Protein AF-A0A9C8AFF1-F1 (afdb_monomer_lite)

Structure (mmCIF, N/CA/C/O backbone):
data_AF-A0A9C8AFF1-F1
#
_entry.id   AF-A0A9C8AFF1-F1
#
loop_
_atom_site.group_PDB
_atom_site.id
_atom_site.type_symbol
_atom_site.label_atom_id
_atom_site.label_alt_id
_atom_site.label_comp_id
_atom_site.label_asym_id
_atom_site.label_entity_id
_atom_site.label_seq_id
_atom_site.pdbx_PDB_ins_code
_atom_site.Cartn_x
_atom_site.Cartn_y
_atom_site.Cartn_z
_atom_site.occupancy
_atom_site.B_iso_or_equiv
_atom_site.auth_seq_id
_atom_site.auth_comp_id
_atom_site.auth_asym_id
_atom_site.auth_atom_id
_atom_site.pdbx_PDB_model_num
ATOM 1 N N . MET A 1 1 ? 5.058 -2.957 -22.296 1.00 43.56 1 MET A N 1
ATOM 2 C CA . MET A 1 1 ? 5.131 -2.602 -20.863 1.00 43.56 1 MET A CA 1
ATOM 3 C C . MET A 1 1 ? 3.896 -3.164 -20.184 1.00 43.56 1 MET A C 1
ATOM 5 O O . MET A 1 1 ? 2.798 -2.756 -20.540 1.00 43.56 1 MET A O 1
ATOM 9 N N . SER A 1 2 ? 4.050 -4.143 -19.295 1.00 59.12 2 SER A N 1
ATOM 10 C CA . SER A 1 2 ? 2.943 -4.678 -18.495 1.00 59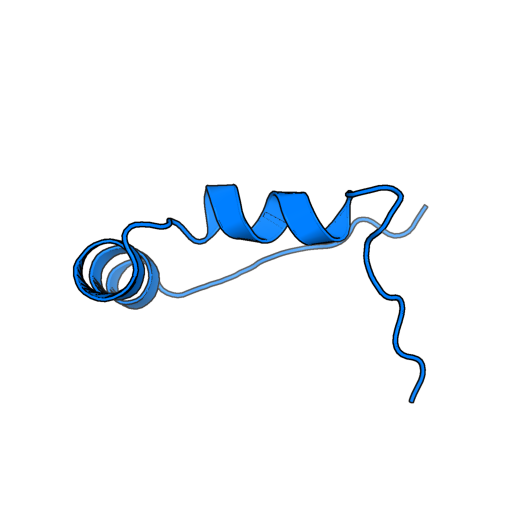.12 2 SER A CA 1
ATOM 11 C C . SER A 1 2 ? 2.428 -3.584 -17.558 1.00 59.12 2 SER A C 1
ATOM 13 O O . SER A 1 2 ? 3.172 -3.108 -16.705 1.00 59.12 2 SER A O 1
ATOM 15 N N . HIS A 1 3 ? 1.184 -3.145 -17.738 1.00 74.88 3 HIS A N 1
ATOM 16 C CA . HIS A 1 3 ? 0.533 -2.254 -16.780 1.00 74.88 3 HIS A CA 1
ATOM 17 C C . HIS A 1 3 ? 0.135 -3.061 -15.543 1.00 74.88 3 HIS A C 1
ATOM 19 O O . HIS A 1 3 ? -0.592 -4.046 -15.659 1.00 74.88 3 HIS A O 1
ATOM 25 N N . LEU A 1 4 ? 0.608 -2.643 -1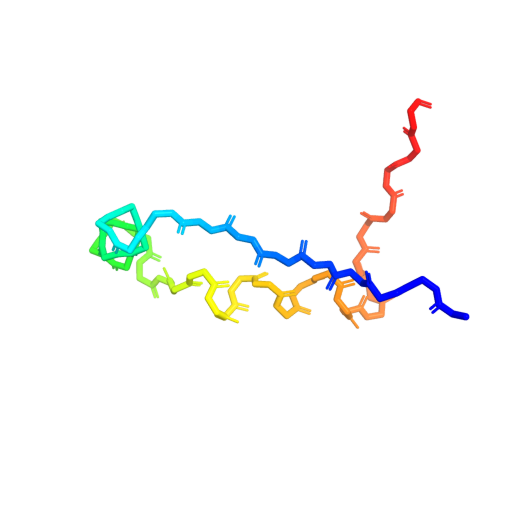4.368 1.00 84.75 4 LEU A N 1
ATOM 26 C CA . LEU A 1 4 ? 0.120 -3.155 -13.090 1.00 84.75 4 LEU A CA 1
ATOM 27 C C . LEU A 1 4 ? -1.329 -2.699 -12.903 1.00 84.75 4 LEU A C 1
ATOM 29 O O . LEU A 1 4 ? -1.614 -1.502 -12.859 1.00 84.75 4 LEU A O 1
ATOM 33 N N . THR A 1 5 ? -2.242 -3.658 -12.799 1.00 89.50 5 THR A N 1
ATOM 34 C CA . THR A 1 5 ? -3.647 -3.401 -12.484 1.00 89.50 5 THR A CA 1
ATOM 35 C C . THR A 1 5 ? -3.896 -3.699 -11.018 1.00 89.50 5 THR A C 1
ATOM 37 O O . THR A 1 5 ? -3.627 -4.808 -10.556 1.00 89.50 5 THR A O 1
ATOM 40 N N . PHE A 1 6 ? -4.450 -2.728 -10.302 1.00 91.81 6 PHE A N 1
ATOM 41 C CA . PHE A 1 6 ? -4.821 -2.879 -8.903 1.00 91.81 6 PHE A CA 1
ATOM 42 C C . PHE A 1 6 ? -6.341 -2.916 -8.772 1.00 91.81 6 PHE A C 1
ATOM 44 O O . PHE A 1 6 ? -7.040 -2.158 -9.443 1.00 91.81 6 PHE A O 1
ATOM 51 N N . ALA A 1 7 ? -6.841 -3.790 -7.903 1.00 95.38 7 ALA A N 1
ATOM 52 C CA . ALA A 1 7 ? -8.252 -3.882 -7.566 1.00 95.38 7 ALA A CA 1
ATOM 53 C C . ALA A 1 7 ? -8.406 -4.208 -6.080 1.00 95.38 7 ALA A C 1
ATOM 55 O O . ALA A 1 7 ? -7.641 -4.998 -5.521 1.00 95.38 7 ALA A O 1
ATOM 56 N N . TRP A 1 8 ? -9.409 -3.614 -5.444 1.00 97.19 8 TRP A N 1
ATOM 57 C CA . TRP A 1 8 ? -9.757 -3.867 -4.051 1.00 97.19 8 TRP A CA 1
ATOM 58 C C . TRP A 1 8 ? -11.234 -3.583 -3.795 1.00 97.19 8 TRP A C 1
ATOM 60 O O . TRP A 1 8 ? -11.935 -2.989 -4.609 1.00 97.19 8 TRP A O 1
ATOM 70 N N . ASP A 1 9 ? -11.694 -4.020 -2.627 1.00 98.12 9 ASP A N 1
ATOM 71 C CA . ASP A 1 9 ? -13.010 -3.690 -2.095 1.00 98.12 9 ASP A CA 1
ATOM 72 C C . ASP A 1 9 ? -12.964 -2.319 -1.396 1.00 98.12 9 ASP A C 1
ATOM 74 O O . ASP A 1 9 ? -12.139 -2.090 -0.504 1.00 98.12 9 ASP A O 1
ATOM 78 N N . GLU A 1 10 ? -13.870 -1.414 -1.764 1.00 97.81 10 GLU A N 1
ATOM 79 C CA . GLU A 1 10 ? -13.938 -0.059 -1.200 1.00 97.81 10 GLU A CA 1
ATOM 80 C C . GLU A 1 10 ? -14.245 -0.024 0.302 1.00 97.81 10 GLU A C 1
ATOM 82 O O . GLU A 1 10 ? -13.792 0.865 1.024 1.00 97.81 10 GLU A O 1
ATOM 87 N N . ASN A 1 11 ? -14.978 -1.006 0.823 1.00 98.12 11 ASN A N 1
ATOM 88 C CA . ASN A 1 11 ? -15.202 -1.130 2.259 1.00 98.12 11 ASN A CA 1
ATOM 89 C C . ASN A 1 11 ? -13.906 -1.513 2.976 1.00 98.12 11 ASN A C 1
ATOM 91 O O . ASN A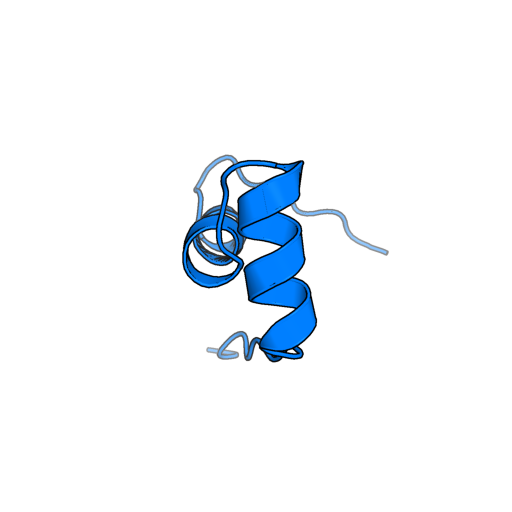 1 11 ? -13.635 -0.998 4.061 1.00 98.12 11 ASN A O 1
ATOM 95 N N . LYS A 1 12 ? -13.062 -2.353 2.362 1.00 97.88 12 LYS A N 1
ATOM 96 C CA . LYS A 1 12 ? -11.727 -2.639 2.906 1.00 97.88 12 LYS A CA 1
ATOM 97 C C . LYS A 1 12 ? -10.823 -1.411 2.853 1.00 97.88 12 LYS A C 1
ATOM 99 O O . LYS A 1 12 ? -10.148 -1.156 3.846 1.00 97.88 12 LYS A O 1
ATOM 104 N N . ASN A 1 13 ? -10.859 -0.631 1.771 1.00 98.12 13 ASN A N 1
ATOM 105 C CA . ASN A 1 13 ? -10.110 0.626 1.667 1.00 98.12 13 ASN A CA 1
ATOM 106 C C . ASN A 1 13 ? -10.498 1.595 2.801 1.00 98.12 13 ASN A C 1
ATOM 108 O O . ASN A 1 13 ? -9.641 2.065 3.548 1.00 98.12 13 ASN A O 1
ATOM 112 N N . ARG A 1 14 ? -11.805 1.799 3.022 1.00 98.06 14 ARG A N 1
ATOM 113 C CA . ARG A 1 14 ? -12.319 2.614 4.138 1.00 98.06 14 ARG A CA 1
ATOM 114 C C . ARG A 1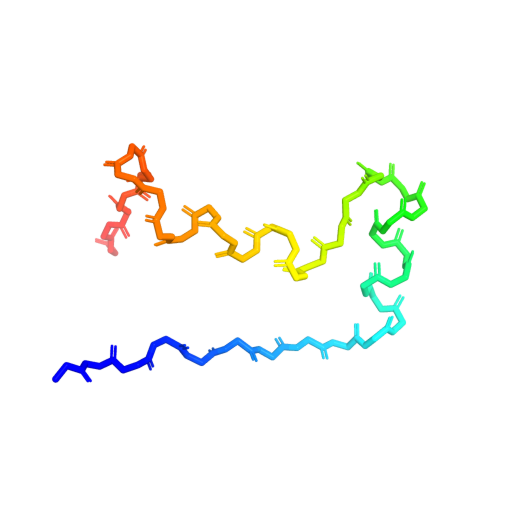 14 ? -11.857 2.106 5.504 1.00 98.06 14 ARG A C 1
ATOM 116 O O . ARG A 1 14 ? -11.393 2.886 6.332 1.00 98.06 14 ARG A O 1
ATOM 123 N N . LEU A 1 15 ? -11.953 0.799 5.751 1.00 98.12 15 LEU A N 1
ATOM 124 C CA . LEU A 1 15 ? -11.495 0.208 7.011 1.00 98.12 15 LEU A CA 1
ATOM 125 C C . LEU A 1 15 ? -9.981 0.354 7.201 1.00 98.12 15 LEU A C 1
ATOM 127 O O . LEU A 1 15 ? -9.530 0.569 8.325 1.00 98.12 15 LEU A O 1
ATOM 131 N N . ASN A 1 16 ? -9.199 0.263 6.125 1.00 97.75 16 ASN A N 1
ATOM 132 C CA . ASN A 1 16 ? -7.756 0.459 6.163 1.00 97.75 16 ASN A CA 1
ATOM 133 C C . ASN A 1 16 ? -7.396 1.905 6.526 1.00 97.75 16 ASN A C 1
ATOM 135 O O . ASN A 1 16 ? -6.542 2.122 7.382 1.00 97.75 16 ASN A O 1
ATOM 139 N N . GLN A 1 17 ? -8.115 2.884 5.972 1.00 97.75 17 GLN A N 1
ATOM 140 C CA . GLN A 1 17 ? -7.958 4.292 6.341 1.00 97.75 17 GLN A CA 1
ATOM 141 C C . GLN A 1 17 ? -8.270 4.527 7.825 1.00 97.75 17 GLN A C 1
ATOM 143 O O . GLN A 1 17 ? -7.539 5.242 8.498 1.00 97.75 17 GLN A O 1
ATOM 148 N N . ILE A 1 18 ? -9.293 3.875 8.384 1.00 97.94 18 ILE A N 1
ATOM 149 C CA . ILE A 1 18 ? -9.612 4.002 9.817 1.00 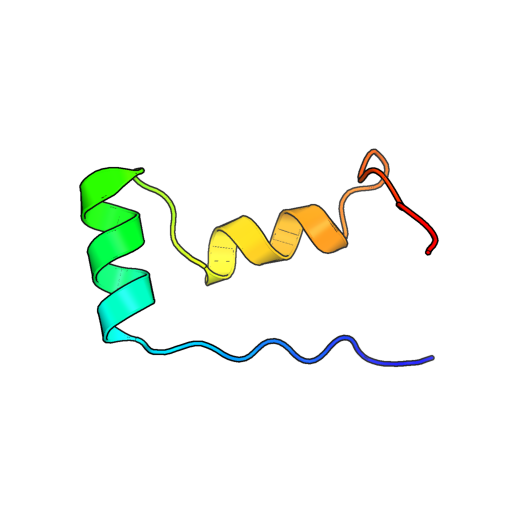97.94 18 ILE A CA 1
ATOM 150 C C . ILE A 1 18 ? -8.517 3.371 10.691 1.00 97.94 18 ILE A C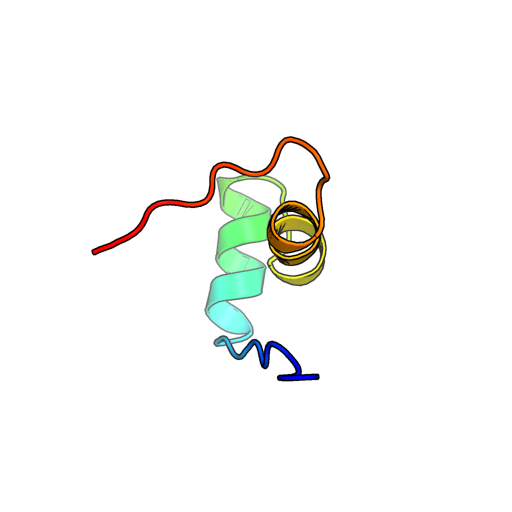 1
ATOM 152 O O . ILE A 1 18 ? -8.076 3.971 11.669 1.00 97.94 18 ILE A O 1
ATOM 156 N N . LYS A 1 19 ? -8.081 2.153 10.353 1.00 97.88 19 LYS A N 1
ATOM 157 C CA . LYS A 1 19 ? -7.145 1.372 11.179 1.00 97.88 19 LYS A CA 1
ATOM 158 C C . LYS A 1 19 ? -5.700 1.850 11.070 1.00 97.88 19 LYS A C 1
ATOM 160 O O . LYS A 1 19 ? -4.983 1.872 12.065 1.00 97.88 19 LYS A O 1
ATOM 165 N N . HIS A 1 20 ? -5.277 2.200 9.861 1.00 97.00 20 HIS A N 1
ATOM 166 C CA . HIS A 1 20 ? -3.879 2.433 9.505 1.00 97.00 20 HIS A CA 1
ATOM 167 C C . HIS A 1 20 ? -3.623 3.845 8.977 1.00 97.00 20 HIS A C 1
ATOM 169 O O . HIS A 1 20 ? -2.470 4.195 8.752 1.00 97.00 20 HIS A O 1
ATOM 175 N N . LYS A 1 21 ? -4.673 4.667 8.818 1.00 97.69 21 LYS A N 1
ATOM 176 C CA . LYS A 1 21 ? -4.583 6.058 8.340 1.00 97.69 21 LYS A CA 1
ATOM 177 C C . LYS A 1 21 ? -3.994 6.194 6.937 1.00 97.69 21 LYS A C 1
ATOM 179 O O . LYS A 1 21 ? -3.456 7.241 6.606 1.00 97.69 21 LYS A O 1
ATOM 184 N N . VAL A 1 22 ? -4.130 5.150 6.120 1.00 97.25 22 VAL A N 1
ATOM 185 C CA . VAL A 1 22 ? -3.648 5.120 4.736 1.00 97.25 22 VAL A CA 1
ATOM 186 C C . VAL A 1 22 ? -4.700 4.496 3.822 1.00 97.25 22 VAL A C 1
ATOM 188 O O . VAL A 1 22 ? -5.362 3.521 4.193 1.00 97.25 22 VAL A O 1
ATOM 191 N N . SER A 1 23 ? -4.880 5.070 2.635 1.00 97.94 23 SER A N 1
ATOM 192 C CA . SER A 1 23 ? -5.750 4.516 1.590 1.00 97.94 23 SER A CA 1
ATOM 193 C C . SER A 1 23 ? -4.996 3.518 0.714 1.00 97.94 23 SER A C 1
ATOM 195 O O . SER A 1 23 ? -3.768 3.543 0.635 1.00 97.94 23 SER A O 1
ATOM 197 N N . PHE A 1 24 ? -5.715 2.635 0.027 1.00 97.25 24 PHE A N 1
ATOM 198 C CA . PHE A 1 24 ? -5.107 1.747 -0.962 1.00 97.25 24 PHE A CA 1
ATOM 199 C C . PHE A 1 24 ? -4.622 2.505 -2.203 1.00 97.25 24 PHE A C 1
ATOM 201 O O . PHE A 1 24 ? -3.594 2.136 -2.769 1.00 97.25 24 PHE A O 1
ATOM 208 N N . GLU A 1 25 ? -5.261 3.619 -2.568 1.00 96.06 25 GLU A N 1
ATOM 209 C CA . GLU A 1 25 ? -4.743 4.549 -3.571 1.00 96.06 25 GLU A CA 1
ATOM 210 C C . GLU A 1 25 ? -3.361 5.098 -3.226 1.00 96.06 25 GLU A C 1
ATOM 212 O O . GLU A 1 25 ? -2.527 5.222 -4.119 1.00 96.06 25 GLU A O 1
ATOM 217 N N . GLU A 1 26 ? -3.118 5.426 -1.959 1.00 94.94 26 GLU A N 1
ATOM 218 C CA . GLU A 1 26 ? -1.817 5.900 -1.493 1.00 94.94 26 GLU A CA 1
ATOM 219 C C . GLU A 1 26 ? -0.825 4.740 -1.385 1.00 94.94 26 GLU A C 1
ATOM 221 O O . GLU A 1 26 ? 0.277 4.811 -1.923 1.00 94.94 26 GLU A O 1
ATOM 226 N N . ALA A 1 27 ? -1.235 3.616 -0.795 1.00 94.81 27 ALA A N 1
ATOM 227 C CA . ALA A 1 27 ? -0.379 2.443 -0.641 1.00 94.81 27 ALA A CA 1
ATOM 228 C C . ALA A 1 27 ? 0.091 1.855 -1.986 1.00 94.81 27 ALA A C 1
ATOM 230 O O . ALA A 1 27 ? 1.191 1.312 -2.063 1.00 94.81 27 ALA A O 1
ATOM 231 N N . LYS A 1 28 ? -0.692 1.986 -3.069 1.00 93.62 28 LYS A N 1
ATOM 232 C CA . LYS A 1 28 ? -0.276 1.498 -4.396 1.00 93.62 28 LYS A CA 1
ATOM 233 C C . LYS A 1 28 ? 0.956 2.230 -4.939 1.00 93.62 28 LYS A C 1
ATOM 235 O O . LYS A 1 28 ? 1.658 1.686 -5.785 1.00 93.62 28 LYS A O 1
ATOM 240 N N . THR A 1 29 ? 1.213 3.460 -4.485 1.00 92.69 29 THR A N 1
ATOM 241 C CA . THR A 1 29 ? 2.347 4.264 -4.968 1.00 92.69 29 THR A CA 1
ATOM 242 C C . THR A 1 29 ? 3.684 3.614 -4.621 1.00 92.69 29 THR A C 1
ATOM 244 O O . THR A 1 29 ? 4.626 3.712 -5.397 1.00 92.69 29 THR A O 1
ATOM 247 N N . VAL A 1 30 ? 3.723 2.839 -3.533 1.00 91.56 30 VAL A N 1
ATOM 248 C CA . VAL A 1 30 ? 4.907 2.107 -3.069 1.00 91.56 30 VAL A CA 1
ATOM 249 C C . VAL A 1 30 ? 5.380 1.067 -4.092 1.00 91.56 30 VAL A C 1
ATOM 251 O O . VAL A 1 30 ? 6.559 0.751 -4.129 1.00 91.56 30 VAL A O 1
ATOM 254 N N . PHE A 1 31 ? 4.507 0.562 -4.973 1.00 88.50 31 PHE A N 1
ATOM 255 C CA . PHE A 1 31 ? 4.910 -0.352 -6.055 1.00 88.50 31 PHE A CA 1
ATOM 256 C C . PHE A 1 31 ? 5.672 0.342 -7.192 1.00 88.50 31 PHE A C 1
ATOM 258 O O . PHE A 1 31 ? 6.253 -0.336 -8.036 1.00 88.50 31 PHE A O 1
ATOM 265 N N . PHE A 1 32 ? 5.652 1.675 -7.228 1.00 88.81 32 PHE A N 1
ATOM 266 C CA . PHE A 1 32 ? 6.376 2.498 -8.197 1.00 88.81 32 PHE A CA 1
ATOM 267 C C . PHE A 1 32 ? 7.567 3.233 -7.567 1.00 88.81 32 PHE A C 1
ATOM 269 O O . PHE A 1 32 ? 8.246 3.985 -8.260 1.00 88.81 32 PHE A O 1
ATOM 276 N N . ASP A 1 33 ? 7.802 3.042 -6.268 1.00 89.88 33 ASP A N 1
ATOM 277 C CA . ASP A 1 33 ? 8.934 3.626 -5.557 1.00 89.88 33 ASP A CA 1
ATOM 278 C C . ASP A 1 33 ? 10.249 2.993 -6.048 1.00 89.88 33 ASP A C 1
ATOM 280 O O . ASP A 1 33 ? 10.346 1.777 -6.213 1.00 89.88 33 ASP A O 1
ATOM 284 N N . GLU A 1 34 ? 11.278 3.807 -6.283 1.00 88.62 34 GLU A N 1
ATOM 285 C CA . GLU A 1 34 ? 12.585 3.340 -6.773 1.00 88.62 34 GLU A CA 1
ATOM 286 C C . GLU A 1 34 ? 13.317 2.446 -5.758 1.00 88.62 34 GLU A C 1
ATOM 288 O O . GLU A 1 34 ? 14.166 1.632 -6.125 1.00 88.62 34 GLU A O 1
ATOM 293 N N . HIS A 1 35 ? 12.975 2.572 -4.476 1.00 90.50 35 HIS A N 1
ATOM 294 C CA . HIS A 1 35 ? 13.467 1.748 -3.378 1.00 90.50 35 HIS A CA 1
ATOM 295 C C . HIS A 1 35 ? 12.495 0.623 -3.000 1.00 90.50 35 HIS A C 1
ATOM 297 O O . HIS A 1 35 ? 12.717 -0.077 -2.003 1.00 90.50 35 HIS A O 1
ATOM 303 N N . ALA A 1 36 ? 11.424 0.422 -3.776 1.00 88.50 36 ALA A N 1
ATOM 304 C CA . ALA A 1 36 ? 10.515 -0.694 -3.585 1.00 88.50 36 ALA A CA 1
ATOM 305 C C . ALA A 1 36 ? 11.289 -2.015 -3.628 1.00 88.50 36 ALA A C 1
ATOM 307 O O . ALA A 1 36 ? 12.056 -2.302 -4.550 1.00 88.50 36 ALA A O 1
ATOM 308 N N . ARG A 1 37 ? 11.070 -2.864 -2.623 1.00 84.62 37 ARG A N 1
ATOM 309 C CA . ARG A 1 37 ? 11.653 -4.205 -2.630 1.00 84.62 37 ARG A CA 1
ATOM 310 C C . ARG A 1 37 ? 10.905 -5.079 -3.627 1.00 84.62 37 ARG A C 1
ATOM 312 O O . ARG A 1 37 ? 9.767 -5.467 -3.375 1.00 84.62 37 ARG A O 1
ATOM 319 N N . LEU A 1 38 ? 11.579 -5.426 -4.718 1.00 83.00 38 LEU A N 1
ATOM 320 C CA . LEU A 1 38 ? 11.154 -6.495 -5.613 1.00 83.00 38 LEU A CA 1
ATOM 321 C C . LEU A 1 38 ? 11.496 -7.833 -4.959 1.00 83.00 38 LEU A C 1
ATOM 323 O O . LEU A 1 38 ? 12.664 -8.158 -4.757 1.00 83.00 38 LEU A O 1
ATOM 327 N N . ILE A 1 39 ? 10.465 -8.585 -4.597 1.00 82.31 39 ILE A N 1
ATOM 328 C CA . ILE A 1 39 ? 10.599 -9.947 -4.088 1.00 82.31 39 ILE A CA 1
ATOM 329 C C . ILE A 1 39 ? 10.217 -10.860 -5.250 1.00 82.31 39 ILE A C 1
ATOM 331 O O . ILE A 1 39 ? 9.088 -10.784 -5.735 1.00 82.31 39 ILE A O 1
ATOM 335 N N . SER A 1 40 ? 11.169 -11.653 -5.743 1.00 78.31 40 SER A N 1
ATOM 336 C CA . SER A 1 40 ? 10.863 -12.742 -6.673 1.00 78.31 40 SER A CA 1
ATOM 337 C C . SER A 1 40 ? 10.301 -13.938 -5.907 1.00 78.31 40 SER A C 1
ATOM 339 O O . SER A 1 40 ? 10.540 -14.058 -4.705 1.00 78.31 40 SER A O 1
ATOM 341 N N . GLU A 1 41 ? 9.575 -14.802 -6.615 1.00 67.25 41 GLU A N 1
ATOM 342 C CA . GLU A 1 41 ? 9.119 -16.107 -6.107 1.00 67.25 41 GLU A CA 1
ATOM 343 C C . GLU A 1 41 ? 10.283 -16.966 -5.585 1.00 67.25 41 GLU A C 1
ATOM 345 O O . GLU A 1 41 ? 11.399 -16.865 -6.157 1.00 67.25 41 GLU A O 1
#

Secondary structure (DSSP, 8-state):
--PPP----HHHHHHHHHHHS--HHHHGGGGG-TT------

pLDDT: mean 90.12, std 11.4, range [43.56, 98.12]

Foldseek 3Di:
DDDDDDDDDVVVQVVCCVPPVDGPVRVVVLVVDPPRDDDDD

Sequence (41 aa):
MSHLTFAWDENKNRLNQIKHKVSFEEAKTVFFDEHARLISE

Radius of gyration: 12.17 Å; chains: 1; bounding box: 29×22×32 Å